Protein AF-A0A953V1Z7-F1 (afdb_monomer_lite)

Radius of gyration: 18.47 Å; chains: 1; bounding box: 46×34×48 Å

Secondary structure (DSSP, 8-state):
--HHHHHHHHHHHHHHH---TTS--SB-TTTSPBPPHHHHHHHHHHHHHHTT-TT--HHHHHHHHHHHHHHTT--HHHHHHHHTS-HHHHHHHTGGGSHHHHHHHT-

Foldseek 3Di:
DDPVVVVVVVVVVCVVQVDDPPDQSQADPVPRHHDDPVNQQVVQCVVCVVVVHHPRGPVVVLLVVLQVCVLVVHDLVVNCVVSVHDSVCSLVPRQCSRPVSVVVVVD

Sequence (107 aa):
MRATELLFALEAERERRNPFPEERVLLNPRNGKALTRPRLYERMLALGKRAGVPDAHPHRYRGTFAVDMLARGGSPYDLAKLLGDTVATIEKHYAPFVRELRDRAGA

Structure (mmCIF, N/CA/C/O backbone):
data_AF-A0A953V1Z7-F1
#
_entry.id   AF-A0A953V1Z7-F1
#
loop_
_atom_site.group_PDB
_atom_site.id
_atom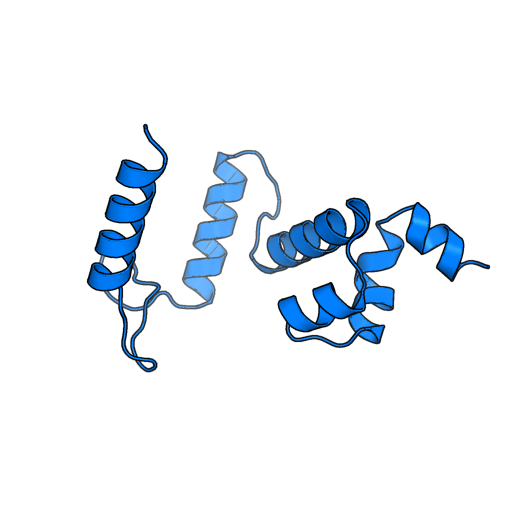_site.type_symbol
_atom_site.label_atom_id
_atom_site.label_alt_id
_atom_site.label_comp_id
_atom_site.label_asym_id
_atom_site.label_entity_id
_atom_site.label_seq_id
_atom_site.pdbx_PDB_ins_code
_atom_site.Cartn_x
_atom_site.Cartn_y
_atom_site.Cartn_z
_atom_site.occupancy
_atom_site.B_iso_or_equiv
_atom_site.auth_seq_id
_atom_site.auth_comp_id
_atom_site.auth_asym_id
_atom_site.auth_atom_id
_atom_site.pdbx_PDB_model_num
ATOM 1 N N . MET A 1 1 ? -26.726 -11.782 -3.947 1.00 60.91 1 MET A N 1
ATOM 2 C CA . MET A 1 1 ? -26.821 -10.357 -3.575 1.00 60.91 1 MET A CA 1
ATOM 3 C C . MET A 1 1 ? -26.964 -9.571 -4.862 1.00 60.91 1 MET A C 1
ATOM 5 O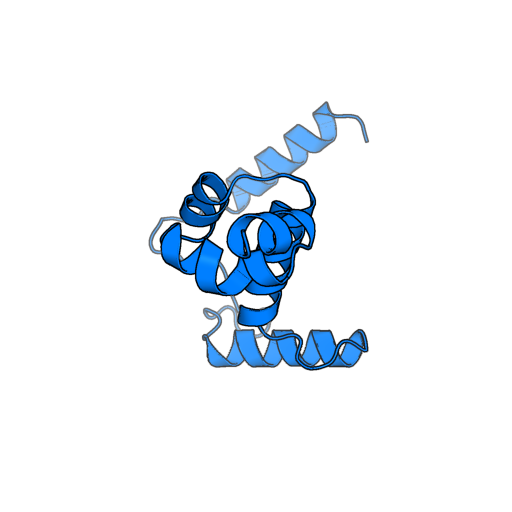 O . MET A 1 1 ? -26.128 -9.744 -5.744 1.00 60.91 1 MET A O 1
ATOM 9 N N . ARG A 1 2 ? -28.054 -8.824 -5.036 1.00 82.31 2 ARG A N 1
ATOM 10 C CA . ARG A 1 2 ? -28.257 -8.002 -6.241 1.00 82.31 2 ARG A CA 1
ATOM 11 C C . ARG A 1 2 ? -27.393 -6.739 -6.120 1.00 82.31 2 ARG A C 1
ATOM 13 O O . ARG A 1 2 ? -27.179 -6.263 -5.010 1.00 82.31 2 ARG A O 1
ATOM 20 N N . ALA A 1 3 ? -26.898 -6.191 -7.232 1.00 83.00 3 ALA A N 1
ATOM 21 C CA . ALA A 1 3 ? -25.984 -5.037 -7.220 1.00 83.00 3 ALA A CA 1
ATOM 22 C C . ALA A 1 3 ? -26.524 -3.835 -6.412 1.00 83.00 3 ALA A C 1
ATOM 24 O O . ALA A 1 3 ? -25.763 -3.158 -5.728 1.00 83.00 3 ALA A O 1
ATOM 25 N N . THR A 1 4 ? -27.843 -3.626 -6.419 1.00 87.75 4 THR A N 1
ATOM 26 C CA . THR A 1 4 ? -28.531 -2.565 -5.668 1.00 87.75 4 THR A CA 1
ATOM 27 C C . THR A 1 4 ? -28.480 -2.758 -4.148 1.00 87.75 4 THR A C 1
ATOM 29 O O . THR A 1 4 ? -28.303 -1.792 -3.416 1.00 87.75 4 THR A O 1
ATOM 32 N N . GLU A 1 5 ? -28.590 -3.997 -3.659 1.00 92.12 5 GLU A N 1
ATOM 33 C CA . GLU A 1 5 ? -28.509 -4.301 -2.219 1.00 92.12 5 GLU A CA 1
ATOM 34 C C . GLU A 1 5 ? -27.091 -4.055 -1.692 1.00 92.12 5 GLU A C 1
ATOM 36 O O . GLU A 1 5 ? -26.912 -3.516 -0.601 1.00 92.12 5 GLU A O 1
ATOM 41 N N . LEU A 1 6 ? -26.080 -4.420 -2.492 1.00 90.25 6 LEU A N 1
ATOM 42 C CA . LEU A 1 6 ? -24.679 -4.161 -2.172 1.00 90.25 6 LEU A CA 1
ATOM 43 C C . LEU A 1 6 ? -24.387 -2.658 -2.138 1.00 90.25 6 LEU A C 1
ATOM 45 O O . LEU A 1 6 ? -23.725 -2.197 -1.214 1.00 90.25 6 LEU A O 1
ATOM 49 N N . LEU A 1 7 ? -24.885 -1.902 -3.122 1.00 92.44 7 LEU A N 1
ATOM 50 C CA . LEU A 1 7 ? -24.702 -0.453 -3.170 1.00 92.44 7 LEU A CA 1
ATOM 51 C C . LEU A 1 7 ? -25.286 0.219 -1.922 1.00 92.44 7 LEU A C 1
ATOM 53 O O . LEU A 1 7 ? -24.567 0.945 -1.244 1.00 92.44 7 LEU A O 1
ATOM 57 N N . PHE A 1 8 ? -26.529 -0.110 -1.562 1.00 95.25 8 PHE A N 1
ATOM 58 C CA . PHE A 1 8 ? -27.168 0.424 -0.358 1.00 95.25 8 PHE A CA 1
ATOM 59 C C . PHE A 1 8 ? -26.377 0.091 0.916 1.00 95.25 8 PHE A C 1
ATOM 61 O O . PHE A 1 8 ? -26.152 0.956 1.762 1.00 95.25 8 PHE A O 1
ATOM 68 N N . ALA A 1 9 ? -25.902 -1.153 1.047 1.00 92.50 9 ALA A N 1
ATOM 69 C CA . ALA A 1 9 ? -25.082 -1.558 2.187 1.00 92.50 9 ALA A CA 1
ATOM 70 C C . ALA A 1 9 ? -23.755 -0.781 2.258 1.00 92.50 9 ALA A C 1
ATOM 72 O O . ALA A 1 9 ? -23.331 -0.392 3.345 1.00 92.50 9 ALA A O 1
ATOM 73 N N . LEU A 1 10 ? -23.106 -0.528 1.116 1.00 88.94 10 LEU A N 1
ATOM 74 C CA . LEU A 1 10 ? -21.867 0.249 1.047 1.00 88.94 10 LEU A CA 1
ATOM 75 C C . LEU A 1 10 ? -22.090 1.738 1.344 1.00 88.94 10 LEU A C 1
ATOM 77 O O . LEU A 1 10 ? -21.255 2.348 2.008 1.00 88.94 10 LEU A O 1
ATOM 81 N N . GLU A 1 11 ? -23.201 2.321 0.895 1.00 94.06 11 GLU A N 1
ATOM 82 C CA . GLU A 1 11 ? -23.574 3.707 1.199 1.00 94.06 11 GLU A CA 1
ATOM 83 C C . GLU A 1 11 ? -23.873 3.893 2.688 1.00 94.06 11 GLU A C 1
ATOM 85 O O . GLU A 1 11 ? -23.310 4.789 3.315 1.00 94.06 11 GLU A O 1
ATOM 90 N N . ALA A 1 12 ? -24.662 2.996 3.286 1.00 92.69 12 ALA A N 1
ATOM 91 C CA . ALA A 1 12 ? -24.914 3.000 4.725 1.00 92.69 12 ALA A CA 1
ATOM 92 C C . ALA A 1 12 ? -23.613 2.840 5.533 1.00 92.69 12 ALA A C 1
ATOM 94 O O . ALA A 1 12 ? -23.417 3.495 6.558 1.00 92.69 12 ALA A O 1
ATOM 95 N N . GLU A 1 13 ? -22.693 1.995 5.058 1.00 88.12 13 GLU A N 1
ATOM 96 C CA . GLU A 1 13 ? -21.380 1.815 5.672 1.00 88.12 13 GLU A CA 1
ATOM 97 C C . GLU A 1 13 ? -20.510 3.069 5.571 1.00 88.12 13 GLU A C 1
ATOM 99 O O . GLU A 1 13 ? -19.830 3.427 6.536 1.00 88.12 13 GLU A O 1
ATOM 104 N N . ARG A 1 14 ? -20.527 3.731 4.411 1.00 87.38 14 ARG A N 1
ATOM 105 C CA . ARG A 1 14 ? -19.811 4.983 4.167 1.00 87.38 14 ARG A CA 1
ATOM 106 C C . ARG A 1 14 ? -20.322 6.081 5.090 1.00 87.38 14 ARG A C 1
ATOM 108 O O . ARG A 1 14 ? -19.501 6.697 5.759 1.00 87.38 14 ARG A O 1
ATOM 115 N N . GLU A 1 15 ? -21.635 6.287 5.160 1.00 89.62 15 GLU A N 1
ATOM 116 C CA . GLU A 1 15 ? -22.248 7.287 6.043 1.00 89.62 15 GLU A CA 1
ATOM 117 C C . GLU A 1 15 ? -21.927 7.004 7.511 1.00 89.62 15 GLU A C 1
ATOM 119 O O . GLU A 1 15 ? -21.491 7.888 8.244 1.00 89.62 15 GLU A O 1
ATOM 124 N N . ARG A 1 16 ? -22.025 5.739 7.936 1.00 84.19 16 ARG A N 1
ATOM 125 C CA . ARG A 1 16 ? -21.690 5.342 9.308 1.00 84.19 16 ARG A CA 1
ATOM 126 C C . ARG A 1 16 ? -20.228 5.589 9.667 1.00 84.19 16 ARG A C 1
ATOM 128 O O . ARG A 1 16 ? -19.919 5.841 10.828 1.00 84.19 16 ARG A O 1
ATOM 135 N N . ARG A 1 17 ? -19.315 5.411 8.712 1.00 81.38 17 ARG A N 1
ATOM 136 C CA . ARG A 1 17 ? -17.879 5.572 8.952 1.00 81.38 17 ARG A CA 1
ATOM 137 C C . ARG A 1 17 ? -17.382 6.990 8.723 1.00 81.38 17 ARG A C 1
ATOM 139 O O . ARG A 1 17 ? -16.236 7.194 9.093 1.00 81.38 17 ARG A O 1
ATOM 146 N N . ASN A 1 18 ? -18.186 7.874 8.117 1.00 83.19 18 ASN A N 1
ATOM 147 C CA . ASN A 1 18 ? -17.847 9.192 7.565 1.00 83.19 18 ASN A CA 1
ATOM 148 C C . ASN A 1 18 ? -17.055 10.069 8.553 1.00 83.19 18 ASN A C 1
ATOM 150 O O . ASN A 1 18 ? -17.654 10.855 9.289 1.00 83.19 18 ASN A O 1
ATOM 154 N N . PRO A 1 19 ? -15.722 9.923 8.607 1.00 85.75 19 PRO A N 1
ATOM 155 C CA . PRO A 1 19 ? -14.931 10.503 9.670 1.00 85.75 19 PRO A CA 1
ATOM 156 C C . PRO A 1 19 ? -14.515 11.912 9.267 1.00 85.75 19 PRO A C 1
ATOM 158 O O . PRO A 1 19 ? -14.201 12.163 8.098 1.00 85.75 19 PRO A O 1
ATOM 161 N N . PHE A 1 20 ? -14.454 12.834 10.226 1.00 86.25 20 PHE A N 1
ATOM 162 C CA . PHE A 1 20 ? -13.837 14.133 9.956 1.00 86.25 20 PHE A CA 1
ATOM 163 C C . PHE A 1 20 ? -12.352 13.945 9.586 1.00 86.25 20 PHE A C 1
ATOM 165 O O . PHE A 1 20 ? -11.730 12.982 10.046 1.00 86.25 20 PHE A O 1
ATOM 172 N N . PRO A 1 21 ? -11.749 14.832 8.772 1.00 85.44 21 PRO A N 1
ATOM 173 C CA . PRO A 1 21 ? -10.350 14.698 8.347 1.00 85.44 21 PRO A CA 1
ATOM 174 C C . PRO A 1 21 ? -9.345 14.508 9.498 1.00 85.44 21 PRO A C 1
ATOM 176 O O . PRO A 1 21 ? -8.292 13.891 9.328 1.00 85.44 21 PRO A O 1
ATOM 179 N N . GLU A 1 22 ? -9.669 15.017 10.682 1.00 87.94 22 GLU A N 1
ATOM 180 C CA . GLU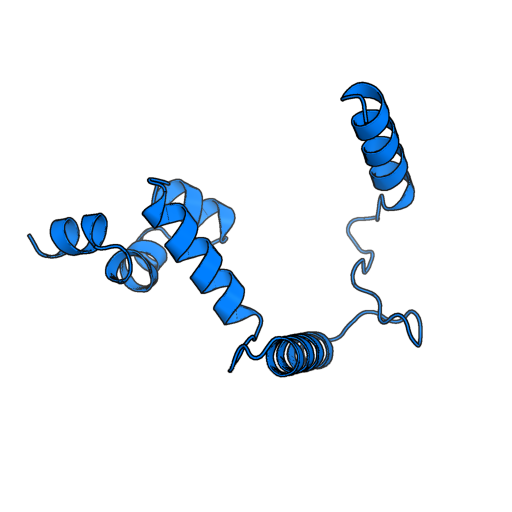 A 1 22 ? -8.840 14.969 11.883 1.00 87.94 22 GLU A CA 1
ATOM 181 C C . GLU A 1 22 ? -9.023 13.669 12.686 1.00 87.94 22 GLU A C 1
ATOM 183 O O . GLU A 1 22 ? -8.182 13.330 13.531 1.00 87.94 22 GLU A O 1
ATOM 188 N N . GLU A 1 23 ? -10.094 12.914 12.424 1.00 88.06 23 GLU A N 1
ATOM 189 C CA . GLU A 1 23 ? -10.427 11.703 13.161 1.00 88.06 23 GLU A CA 1
ATOM 190 C C . GLU A 1 23 ? -9.479 10.542 12.858 1.00 88.06 23 GLU A C 1
ATOM 192 O O . GLU A 1 23 ? -8.926 10.349 11.772 1.00 88.06 23 GLU A O 1
ATOM 197 N N . ARG A 1 24 ? -9.278 9.707 13.878 1.00 85.31 24 ARG A N 1
ATOM 198 C CA . ARG A 1 24 ? -8.449 8.509 13.775 1.00 85.31 24 ARG A CA 1
ATOM 199 C C . ARG A 1 24 ? -9.337 7.325 13.417 1.00 85.31 24 ARG A C 1
ATOM 201 O O . ARG A 1 24 ? -10.029 6.789 14.269 1.00 85.31 24 ARG A O 1
ATOM 208 N N . VAL A 1 25 ? -9.258 6.871 12.170 1.00 85.31 25 VAL A N 1
ATOM 209 C CA . VAL A 1 25 ? -10.098 5.769 11.656 1.00 85.31 25 VAL A CA 1
ATOM 210 C C . VAL A 1 25 ? -9.558 4.369 11.966 1.00 85.31 25 VAL A C 1
ATOM 212 O O . VAL A 1 25 ? -10.297 3.387 11.967 1.00 85.31 25 VAL A O 1
ATOM 215 N N . LEU A 1 26 ? -8.257 4.252 12.251 1.00 85.94 26 LEU A N 1
ATOM 216 C CA . LEU A 1 26 ? -7.632 2.996 12.663 1.00 85.94 26 LEU A CA 1
ATOM 217 C C . LEU A 1 26 ? -7.568 2.935 14.185 1.00 85.94 26 LEU A C 1
ATOM 219 O O . LEU A 1 26 ? -6.616 3.423 14.794 1.00 85.94 26 LEU A O 1
ATOM 223 N N . LEU A 1 27 ? -8.582 2.326 14.793 1.00 87.62 27 LEU A N 1
ATOM 224 C CA . LEU A 1 27 ? -8.689 2.176 16.240 1.00 87.62 27 LEU A CA 1
ATOM 225 C C . LEU A 1 27 ? -8.262 0.778 16.695 1.00 87.62 27 LEU A C 1
ATOM 227 O O . LEU A 1 27 ? -8.447 -0.229 16.008 1.00 87.62 27 LEU A O 1
ATOM 231 N N . ASN A 1 28 ? -7.681 0.707 17.886 1.00 84.81 28 ASN A N 1
ATOM 232 C CA . ASN A 1 28 ? -7.380 -0.538 18.562 1.00 84.81 28 ASN A CA 1
ATOM 233 C C . ASN A 1 28 ? -8.682 -1.100 19.161 1.00 84.81 28 ASN A C 1
ATOM 235 O O . ASN A 1 28 ? -9.247 -0.480 20.065 1.00 84.81 28 ASN A O 1
ATOM 239 N N . PRO A 1 29 ? -9.136 -2.294 18.739 1.00 82.00 29 PRO A N 1
ATOM 240 C CA . PRO A 1 29 ? -10.422 -2.843 19.167 1.00 82.00 29 PRO A CA 1
ATOM 241 C C . PRO A 1 29 ? -10.482 -3.171 20.665 1.00 82.00 29 PRO A C 1
ATOM 243 O O . PRO A 1 29 ? -11.565 -3.369 21.197 1.00 82.00 29 PRO A O 1
ATOM 246 N N . ARG A 1 30 ? -9.338 -3.243 21.360 1.00 85.38 30 ARG A N 1
ATOM 247 C CA . ARG A 1 30 ? -9.300 -3.543 22.798 1.00 85.38 30 ARG A CA 1
ATOM 248 C C . ARG A 1 30 ? -9.550 -2.330 23.686 1.00 85.38 30 ARG A C 1
ATOM 250 O O . ARG A 1 30 ? -9.963 -2.506 24.821 1.00 85.38 30 ARG A O 1
ATOM 257 N N . ASN A 1 31 ? -9.214 -1.125 23.227 1.00 89.62 31 ASN A N 1
ATOM 258 C CA . ASN A 1 31 ? -9.248 0.071 24.076 1.00 89.62 31 ASN A CA 1
ATOM 259 C C . ASN A 1 31 ? -9.789 1.327 23.379 1.00 89.62 31 ASN A C 1
ATOM 261 O O . ASN A 1 31 ? -9.774 2.394 23.984 1.00 89.62 31 ASN A O 1
ATOM 265 N N . GLY A 1 32 ? -10.204 1.229 22.113 1.00 88.06 32 GLY A N 1
ATOM 266 C CA . GLY A 1 32 ? -10.767 2.336 21.340 1.00 88.06 32 GLY A CA 1
ATOM 267 C C . GLY A 1 32 ? -9.775 3.440 20.961 1.00 88.06 32 GLY A C 1
ATOM 268 O O . GLY A 1 32 ? -10.156 4.381 20.279 1.00 88.06 32 GLY A O 1
ATOM 269 N N . LYS A 1 33 ? -8.500 3.352 21.362 1.00 90.06 33 LYS A N 1
ATOM 270 C CA . LYS A 1 33 ? -7.483 4.364 21.034 1.00 90.06 33 LYS A CA 1
ATOM 271 C C . LYS A 1 33 ? -6.956 4.167 19.619 1.00 90.06 33 LYS A C 1
ATOM 273 O O . LYS A 1 33 ? -6.945 3.050 19.110 1.00 90.06 33 LYS A O 1
ATOM 278 N N . ALA A 1 34 ? -6.432 5.229 19.013 1.00 90.62 34 ALA A N 1
ATOM 279 C CA . ALA A 1 34 ? -5.765 5.142 17.718 1.00 90.62 34 ALA A CA 1
ATOM 280 C C . ALA A 1 34 ? -4.633 4.095 17.724 1.00 90.62 34 ALA A C 1
ATOM 282 O O . ALA A 1 34 ? -3.833 4.016 18.663 1.00 90.62 34 ALA A O 1
ATOM 283 N N . LEU A 1 35 ? -4.554 3.293 16.663 1.00 90.50 35 LEU A N 1
ATOM 284 C CA . LEU A 1 35 ? -3.446 2.378 16.435 1.00 90.50 35 LEU A CA 1
ATOM 285 C C . LEU A 1 35 ? -2.167 3.177 16.199 1.00 90.50 35 LEU A C 1
ATOM 287 O O . LEU A 1 35 ? -2.088 4.024 15.312 1.00 90.50 35 LEU A O 1
ATOM 291 N N . THR A 1 36 ? -1.137 2.869 16.979 1.00 91.06 36 THR A N 1
ATOM 292 C CA . THR A 1 36 ? 0.197 3.417 16.750 1.00 91.06 36 THR A CA 1
ATOM 293 C C . THR A 1 36 ? 0.898 2.650 15.630 1.00 91.06 36 THR A C 1
ATOM 295 O O . THR A 1 36 ? 0.619 1.471 15.391 1.00 91.06 36 THR A O 1
ATOM 298 N N . ARG A 1 37 ? 1.864 3.298 14.966 1.00 90.31 37 ARG A N 1
ATOM 299 C CA . ARG A 1 37 ? 2.663 2.678 13.897 1.00 90.31 37 ARG A CA 1
ATOM 300 C C . ARG A 1 37 ? 3.302 1.338 14.319 1.00 90.31 37 ARG A C 1
ATOM 302 O O . ARG A 1 37 ? 3.148 0.378 13.564 1.00 90.31 37 ARG A O 1
ATOM 309 N N . PRO A 1 38 ? 3.940 1.208 15.506 1.00 92.50 38 PRO A N 1
ATOM 310 C CA . PRO A 1 38 ? 4.505 -0.072 15.945 1.00 92.50 38 PRO A CA 1
ATOM 311 C C . PRO A 1 38 ? 3.443 -1.157 16.145 1.00 92.50 38 PRO A C 1
ATOM 313 O O . PRO A 1 38 ? 3.636 -2.294 15.729 1.00 92.50 38 PRO A O 1
ATOM 316 N N . ARG A 1 39 ? 2.276 -0.809 16.707 1.00 90.56 39 ARG A N 1
ATOM 317 C CA . ARG A 1 39 ? 1.198 -1.782 16.944 1.00 90.56 39 ARG A CA 1
ATOM 318 C C . ARG A 1 39 ? 0.572 -2.290 15.655 1.00 90.56 39 ARG A C 1
ATOM 320 O O . ARG A 1 39 ? 0.268 -3.477 15.559 1.00 90.56 39 ARG A O 1
ATOM 327 N N . LEU A 1 40 ? 0.397 -1.419 14.661 1.00 89.56 40 LEU A N 1
ATOM 328 C CA . LEU A 1 40 ? -0.051 -1.843 13.336 1.00 89.56 40 LEU A CA 1
ATOM 329 C C . LEU A 1 40 ? 0.959 -2.811 12.703 1.00 89.56 40 LEU A C 1
ATOM 331 O O . LEU A 1 40 ? 0.565 -3.861 12.201 1.00 89.56 40 LEU A O 1
ATOM 335 N N . TYR A 1 41 ? 2.251 -2.488 12.789 1.00 93.56 41 TYR A N 1
ATOM 336 C CA . TYR A 1 41 ? 3.337 -3.317 12.265 1.00 93.56 41 TYR A CA 1
ATOM 337 C C . TYR A 1 41 ? 3.359 -4.717 12.901 1.00 93.56 41 TYR A C 1
ATOM 339 O O . TYR A 1 41 ? 3.297 -5.721 12.193 1.00 93.56 41 TYR A O 1
ATOM 347 N N . GLU A 1 42 ? 3.360 -4.793 14.236 1.00 93.19 42 GLU A N 1
ATOM 348 C CA . GLU A 1 42 ? 3.309 -6.053 14.993 1.00 93.19 42 GLU A CA 1
ATOM 349 C C . GLU A 1 42 ? 2.073 -6.886 14.638 1.00 93.19 42 GLU A C 1
ATOM 351 O O . GLU A 1 42 ? 2.159 -8.103 14.461 1.00 93.19 42 GLU A O 1
ATOM 356 N N . ARG A 1 43 ? 0.913 -6.233 14.497 1.00 91.00 43 ARG A N 1
ATOM 357 C CA . ARG A 1 43 ? -0.335 -6.909 14.135 1.00 91.00 43 ARG A CA 1
ATOM 358 C C . ARG A 1 43 ? -0.255 -7.536 12.744 1.00 91.00 43 ARG A C 1
ATOM 360 O O . ARG A 1 43 ? -0.740 -8.651 12.568 1.00 91.00 43 ARG A O 1
ATOM 367 N N . MET A 1 44 ? 0.355 -6.855 11.775 1.00 93.56 44 MET A N 1
ATOM 368 C CA . MET A 1 44 ? 0.542 -7.389 10.422 1.00 93.56 44 MET A CA 1
ATOM 369 C C . MET A 1 44 ? 1.516 -8.572 10.404 1.00 93.56 44 MET A C 1
ATOM 371 O O . MET A 1 44 ? 1.189 -9.606 9.823 1.00 93.56 44 MET A O 1
ATOM 375 N N . LEU A 1 45 ? 2.632 -8.491 11.137 1.00 95.19 45 LEU A N 1
ATOM 376 C CA . LEU A 1 45 ? 3.552 -9.624 11.295 1.00 95.19 45 LEU A CA 1
ATOM 377 C C . LEU A 1 45 ? 2.869 -10.848 11.921 1.00 95.19 45 LEU A C 1
ATOM 379 O O . LEU A 1 45 ? 3.041 -11.971 11.448 1.00 95.19 45 LEU A O 1
ATOM 383 N N . ALA A 1 46 ? 2.060 -10.639 12.964 1.00 94.31 46 ALA A N 1
ATOM 384 C CA . ALA A 1 46 ? 1.314 -11.716 13.607 1.00 94.31 46 ALA A CA 1
ATOM 385 C C . ALA A 1 46 ? 0.299 -12.370 12.653 1.00 94.31 46 ALA A C 1
ATOM 387 O O . ALA A 1 46 ? 0.119 -13.589 12.684 1.00 94.31 46 ALA A O 1
ATOM 388 N N . LEU A 1 47 ? -0.351 -11.579 11.790 1.00 94.44 47 LEU A N 1
ATOM 389 C CA . LEU A 1 47 ? -1.233 -12.093 10.740 1.00 94.44 47 LEU A CA 1
ATOM 390 C C . LEU A 1 47 ? -0.459 -12.923 9.711 1.00 94.44 47 LEU A C 1
ATOM 392 O O . LEU A 1 47 ? -0.888 -14.033 9.409 1.00 94.44 47 LEU A O 1
ATOM 396 N N . GLY A 1 48 ? 0.698 -12.438 9.250 1.00 95.81 48 GLY A N 1
ATOM 397 C CA . GLY A 1 48 ? 1.586 -13.185 8.355 1.00 95.81 48 GLY A CA 1
ATOM 398 C C . GLY A 1 48 ? 1.977 -14.540 8.926 1.00 95.81 48 GLY A C 1
ATOM 399 O O . GLY A 1 48 ? 1.755 -15.566 8.290 1.00 95.81 48 GLY A O 1
ATOM 400 N N . LYS A 1 49 ? 2.443 -14.563 10.182 1.00 96.75 49 LYS A N 1
ATOM 401 C CA . LYS A 1 49 ? 2.802 -15.804 10.884 1.00 96.75 49 LYS A CA 1
ATOM 402 C C . LYS A 1 49 ? 1.647 -16.809 10.908 1.00 96.75 49 LYS A C 1
ATOM 404 O O . LYS A 1 49 ? 1.860 -17.985 10.643 1.00 96.75 49 LYS A O 1
ATOM 409 N N . ARG A 1 50 ? 0.425 -16.354 11.207 1.00 97.06 50 ARG A N 1
ATOM 410 C CA . ARG A 1 50 ? -0.776 -17.211 11.225 1.00 97.06 50 ARG A CA 1
ATOM 411 C C . ARG A 1 50 ? -1.157 -17.730 9.840 1.00 97.06 50 ARG A C 1
ATOM 413 O O . ARG A 1 50 ? -1.698 -18.822 9.745 1.00 97.06 50 ARG A O 1
ATOM 420 N N . ALA A 1 51 ? -0.893 -16.948 8.799 1.00 96.81 51 ALA A N 1
ATOM 421 C CA . ALA A 1 51 ? -1.153 -17.311 7.411 1.00 96.81 51 ALA A CA 1
ATOM 422 C C . ALA A 1 51 ? -0.011 -18.120 6.764 1.00 96.81 51 ALA A C 1
ATOM 424 O O . ALA A 1 51 ? -0.114 -18.465 5.593 1.00 96.81 51 ALA A O 1
ATOM 425 N N . GLY A 1 52 ? 1.087 -18.393 7.482 1.00 97.06 52 GLY A N 1
ATOM 426 C CA . GLY A 1 52 ? 2.276 -19.036 6.910 1.00 97.06 52 GLY A CA 1
ATOM 427 C C . GLY A 1 52 ? 3.069 -18.141 5.948 1.00 97.06 52 GLY A C 1
ATOM 428 O O . GLY A 1 52 ? 3.905 -18.639 5.202 1.00 97.06 52 GLY A O 1
ATOM 429 N N . VAL A 1 53 ? 2.829 -16.826 5.962 1.00 95.56 53 VAL A N 1
ATOM 430 C CA . VAL A 1 53 ? 3.534 -15.848 5.125 1.00 95.56 53 VAL A CA 1
ATOM 431 C C . VAL A 1 53 ? 4.638 -15.182 5.955 1.00 95.56 53 VAL A C 1
ATOM 433 O O . VAL A 1 53 ? 4.332 -14.386 6.853 1.00 95.56 53 VAL A O 1
ATOM 436 N N . PRO A 1 54 ? 5.922 -15.485 5.694 1.00 91.19 54 PRO A N 1
ATOM 437 C CA . PRO A 1 54 ? 7.024 -14.863 6.412 1.00 91.19 54 PRO A CA 1
ATOM 438 C C . PRO A 1 54 ? 7.136 -13.376 6.058 1.00 91.19 54 PRO A C 1
ATOM 440 O O . PRO A 1 54 ? 6.863 -12.964 4.931 1.00 91.19 54 PRO A O 1
ATOM 443 N N . ASP A 1 55 ? 7.555 -12.575 7.038 1.00 91.00 55 ASP A N 1
ATOM 444 C CA . ASP A 1 55 ? 7.854 -11.147 6.871 1.00 91.00 55 ASP A CA 1
ATOM 445 C C . ASP A 1 55 ? 6.708 -10.303 6.260 1.00 91.00 55 ASP A C 1
ATOM 447 O O . ASP A 1 55 ? 6.916 -9.380 5.473 1.00 91.00 55 ASP A O 1
ATOM 451 N N . ALA A 1 56 ? 5.456 -10.604 6.616 1.00 95.25 56 ALA A N 1
ATOM 452 C CA . ALA A 1 56 ? 4.288 -9.873 6.118 1.00 95.25 56 ALA A CA 1
ATOM 453 C C . ALA A 1 56 ? 4.089 -8.517 6.834 1.00 95.25 56 ALA A C 1
ATOM 455 O O . ALA A 1 56 ? 3.134 -8.326 7.589 1.00 95.25 56 ALA A O 1
ATOM 456 N N . HIS A 1 57 ? 4.992 -7.562 6.610 1.00 94.44 57 HIS A N 1
ATOM 457 C CA . HIS A 1 57 ? 4.944 -6.221 7.201 1.00 94.44 57 HIS A CA 1
ATOM 458 C C . HIS A 1 57 ? 4.432 -5.151 6.207 1.00 94.44 57 HIS A C 1
ATOM 460 O O . HIS A 1 57 ? 4.482 -5.375 4.998 1.00 94.44 57 HIS A O 1
ATOM 466 N N . PRO A 1 58 ? 3.949 -3.970 6.660 1.00 93.62 58 PRO A N 1
ATOM 467 C CA . PRO A 1 58 ? 3.247 -2.993 5.812 1.00 93.62 58 PRO A CA 1
ATOM 468 C C . PRO A 1 58 ? 3.933 -2.646 4.481 1.00 93.62 58 PRO A C 1
ATOM 470 O O . PRO A 1 58 ? 3.274 -2.575 3.446 1.00 93.62 58 PRO A O 1
ATOM 473 N N . HIS A 1 59 ? 5.257 -2.459 4.486 1.00 93.75 59 HIS A N 1
ATOM 474 C CA . HIS A 1 59 ? 5.999 -2.081 3.282 1.00 93.75 59 HIS A CA 1
ATOM 475 C C . HIS A 1 59 ? 6.010 -3.193 2.217 1.00 93.75 59 HIS A C 1
ATOM 477 O O . HIS A 1 59 ? 5.969 -2.899 1.025 1.00 93.75 59 HIS A O 1
ATOM 483 N N . ARG A 1 60 ? 5.960 -4.469 2.621 1.00 93.19 60 ARG A N 1
ATOM 484 C CA . ARG A 1 60 ? 5.865 -5.605 1.690 1.00 93.19 60 ARG A CA 1
ATOM 485 C C . ARG A 1 60 ? 4.540 -5.617 0.946 1.00 93.19 60 ARG A C 1
ATOM 487 O O . ARG A 1 60 ? 4.550 -5.841 -0.254 1.00 93.19 60 ARG A O 1
ATOM 494 N N . TYR A 1 61 ? 3.434 -5.281 1.612 1.00 93.12 61 TYR A N 1
ATOM 495 C CA . TYR A 1 61 ? 2.134 -5.149 0.944 1.00 93.12 61 TYR A CA 1
ATOM 496 C C . TYR A 1 61 ? 2.146 -4.037 -0.108 1.00 93.12 61 TYR A C 1
ATOM 498 O O . TYR A 1 61 ? 1.627 -4.239 -1.203 1.00 93.12 61 TYR A O 1
ATOM 506 N N . ARG A 1 62 ? 2.791 -2.895 0.184 1.00 95.12 62 ARG A N 1
ATOM 507 C CA . ARG A 1 62 ? 2.997 -1.824 -0.807 1.00 95.12 62 ARG A CA 1
ATOM 508 C C . ARG A 1 62 ? 3.790 -2.329 -2.015 1.00 95.12 62 ARG A C 1
ATOM 510 O O . ARG A 1 62 ? 3.380 -2.077 -3.142 1.00 95.12 62 ARG A O 1
ATOM 517 N N . GLY A 1 63 ? 4.876 -3.069 -1.786 1.00 95.06 63 GLY A N 1
ATOM 518 C CA . GLY A 1 63 ? 5.671 -3.673 -2.858 1.00 95.06 63 GLY A CA 1
ATOM 519 C C . GLY A 1 63 ? 4.898 -4.713 -3.674 1.00 95.06 63 GLY A C 1
ATOM 520 O O . GLY A 1 63 ? 4.950 -4.685 -4.898 1.00 95.06 63 GLY A O 1
ATOM 521 N N . THR A 1 64 ? 4.127 -5.588 -3.021 1.00 94.44 64 THR A N 1
ATOM 522 C CA . THR A 1 64 ? 3.271 -6.574 -3.698 1.00 94.44 64 THR A CA 1
ATOM 523 C C . THR A 1 64 ? 2.232 -5.894 -4.581 1.00 94.44 64 THR A C 1
ATOM 525 O O . THR A 1 64 ? 2.096 -6.279 -5.735 1.00 94.44 64 THR A O 1
ATOM 528 N N . PHE A 1 65 ? 1.545 -4.865 -4.075 1.00 96.94 65 PHE A N 1
ATOM 529 C CA . PHE A 1 65 ? 0.598 -4.082 -4.870 1.00 96.94 65 PHE A CA 1
ATOM 530 C C . PHE A 1 65 ? 1.274 -3.429 -6.083 1.00 96.94 65 PHE A C 1
ATOM 532 O O . PHE A 1 65 ? 0.753 -3.512 -7.191 1.00 96.94 65 PHE A O 1
ATOM 539 N N . ALA A 1 66 ? 2.451 -2.827 -5.890 1.00 96.94 66 ALA A N 1
ATOM 540 C CA . ALA A 1 66 ? 3.201 -2.184 -6.963 1.00 96.94 66 ALA A CA 1
ATOM 541 C C . ALA A 1 66 ? 3.568 -3.165 -8.087 1.00 96.94 66 ALA A C 1
ATOM 543 O O . ALA A 1 66 ? 3.299 -2.903 -9.258 1.00 96.94 66 ALA A O 1
ATOM 544 N N . VAL A 1 67 ? 4.144 -4.314 -7.727 1.00 95.69 67 VAL A N 1
ATOM 545 C CA . VAL A 1 67 ? 4.548 -5.341 -8.695 1.00 95.69 67 VAL A CA 1
ATOM 546 C C . VAL A 1 67 ? 3.331 -5.972 -9.376 1.00 95.69 67 VAL A C 1
ATOM 548 O O . VAL A 1 67 ? 3.346 -6.121 -10.593 1.00 95.69 67 VAL A O 1
ATOM 551 N N . ASP A 1 68 ? 2.265 -6.291 -8.634 1.00 96.31 68 ASP A N 1
ATOM 552 C CA . ASP A 1 68 ? 1.029 -6.861 -9.195 1.00 96.31 68 ASP A CA 1
ATOM 553 C C . ASP A 1 68 ? 0.347 -5.894 -10.177 1.00 96.31 68 ASP A C 1
ATOM 555 O O . ASP A 1 68 ? -0.057 -6.304 -11.263 1.00 96.31 68 ASP A O 1
ATOM 559 N N . MET A 1 69 ? 0.282 -4.598 -9.852 1.00 96.62 69 MET A N 1
ATOM 560 C CA . MET A 1 69 ? -0.293 -3.588 -10.745 1.00 96.62 69 MET A CA 1
ATOM 561 C C . MET A 1 69 ? 0.495 -3.469 -12.056 1.00 96.62 69 MET A C 1
ATOM 563 O O . MET A 1 69 ? -0.105 -3.460 -13.132 1.00 96.62 69 MET A O 1
ATOM 567 N N . LEU A 1 70 ? 1.829 -3.409 -11.983 1.00 95.50 70 LEU A N 1
ATOM 568 C CA . LEU A 1 70 ? 2.684 -3.345 -13.172 1.00 95.50 70 LEU A CA 1
ATOM 569 C C . LEU A 1 70 ? 2.609 -4.638 -13.999 1.00 95.50 70 LEU A C 1
ATOM 571 O O . LEU A 1 70 ? 2.514 -4.574 -15.223 1.00 95.50 70 LEU A O 1
ATOM 575 N N . ALA A 1 71 ? 2.588 -5.806 -13.350 1.00 93.88 71 ALA A N 1
ATOM 576 C CA . ALA A 1 71 ? 2.468 -7.102 -14.023 1.00 93.88 71 ALA A CA 1
ATOM 577 C C . ALA A 1 71 ? 1.138 -7.257 -14.782 1.00 93.88 71 ALA A C 1
ATOM 579 O O . ALA A 1 71 ? 1.073 -7.957 -15.789 1.00 93.88 71 ALA A O 1
ATOM 580 N N . ARG A 1 72 ? 0.081 -6.568 -14.336 1.00 94.56 72 ARG A N 1
ATOM 581 C CA . ARG A 1 72 ? -1.222 -6.500 -15.021 1.00 94.56 72 ARG A CA 1
ATOM 582 C C . ARG A 1 72 ? -1.282 -5.440 -16.127 1.00 94.56 72 ARG A C 1
ATOM 584 O O . ARG A 1 72 ? -2.357 -5.198 -16.669 1.00 94.56 72 ARG A O 1
ATOM 591 N N . GLY A 1 73 ? -0.158 -4.808 -16.463 1.00 93.06 73 GLY A N 1
ATOM 592 C CA . GLY A 1 73 ? -0.072 -3.788 -17.510 1.00 93.06 73 GLY A CA 1
ATOM 593 C C . GLY A 1 73 ? -0.413 -2.369 -17.048 1.00 93.06 73 GLY A C 1
ATOM 594 O O . GLY A 1 73 ? -0.607 -1.495 -17.891 1.00 93.06 73 GLY A O 1
ATOM 595 N N . GLY A 1 74 ? -0.487 -2.115 -15.737 1.00 94.81 74 GLY A N 1
ATOM 596 C CA . GLY A 1 74 ? -0.626 -0.758 -15.208 1.00 94.81 74 GLY A CA 1
ATOM 597 C C . GLY A 1 74 ? 0.577 0.123 -15.560 1.00 94.81 74 GLY A C 1
ATOM 598 O O . GLY A 1 74 ? 1.705 -0.362 -15.669 1.00 94.81 74 GLY A O 1
ATOM 599 N N . SER A 1 75 ? 0.352 1.430 -15.731 1.00 95.00 75 SER A N 1
ATOM 600 C CA . SER A 1 75 ? 1.434 2.358 -16.071 1.00 95.00 75 SER A CA 1
ATOM 601 C C . SER A 1 75 ? 2.271 2.743 -14.834 1.00 95.00 75 SER A C 1
ATOM 603 O O . SER A 1 75 ? 1.713 2.918 -13.742 1.00 95.00 75 SER A O 1
ATOM 605 N N . PRO A 1 76 ? 3.597 2.952 -14.975 1.00 95.06 76 PRO A N 1
ATOM 606 C CA . PRO A 1 76 ? 4.427 3.502 -13.898 1.00 95.06 76 PRO A CA 1
ATOM 607 C C . PRO A 1 76 ? 3.947 4.870 -13.395 1.00 95.06 76 PRO A C 1
ATOM 609 O O . PRO A 1 76 ? 4.099 5.181 -12.216 1.00 95.06 76 PRO A O 1
ATOM 612 N N . TYR A 1 77 ? 3.330 5.668 -14.271 1.00 96.94 77 TYR A N 1
ATOM 613 C CA . TYR A 1 77 ? 2.757 6.971 -13.938 1.00 96.94 77 TYR A CA 1
ATOM 614 C C . TYR A 1 77 ? 1.570 6.865 -12.975 1.00 96.94 77 TYR A C 1
ATOM 616 O O . TYR A 1 77 ? 1.537 7.553 -11.952 1.00 96.94 77 TYR A O 1
ATOM 624 N N . ASP A 1 78 ? 0.617 5.979 -13.262 1.00 97.38 78 ASP A N 1
ATOM 625 C CA . ASP A 1 78 ? -0.553 5.783 -12.402 1.00 97.38 78 ASP A CA 1
ATOM 626 C C . ASP A 1 78 ? -0.148 5.166 -11.068 1.00 97.38 78 ASP A C 1
ATOM 628 O O . ASP A 1 78 ? -0.619 5.591 -10.011 1.00 97.38 78 ASP A O 1
ATOM 632 N N . LEU A 1 79 ? 0.787 4.211 -11.102 1.00 97.19 79 LEU A N 1
ATOM 633 C CA . LEU A 1 79 ? 1.328 3.626 -9.886 1.00 97.19 79 LEU A CA 1
ATOM 634 C C . LEU A 1 79 ? 2.027 4.685 -9.021 1.00 97.19 79 LEU A C 1
ATOM 636 O O . LEU A 1 79 ? 1.799 4.717 -7.813 1.00 97.19 79 LEU A O 1
ATOM 640 N N . ALA A 1 80 ? 2.820 5.583 -9.615 1.00 97.69 80 ALA A N 1
ATOM 641 C CA . ALA A 1 80 ? 3.465 6.680 -8.895 1.00 97.69 80 ALA A CA 1
ATOM 642 C C . ALA A 1 80 ? 2.434 7.575 -8.185 1.00 97.69 80 ALA A C 1
ATOM 644 O O . ALA A 1 80 ? 2.581 7.856 -6.995 1.00 97.69 80 ALA A O 1
ATOM 645 N N . LYS A 1 81 ? 1.335 7.937 -8.860 1.00 97.50 81 LYS A N 1
ATOM 646 C CA . LYS A 1 81 ? 0.239 8.704 -8.243 1.00 97.50 81 LYS A CA 1
ATOM 647 C C . LYS A 1 81 ? -0.439 7.962 -7.094 1.00 97.50 81 LYS A C 1
ATOM 649 O O . LYS A 1 81 ? -0.654 8.554 -6.041 1.00 97.50 81 LYS A O 1
ATOM 654 N N . LEU A 1 82 ? -0.756 6.681 -7.276 1.00 96.81 82 LEU A N 1
ATOM 655 C CA . LEU A 1 82 ? -1.420 5.866 -6.249 1.00 96.81 82 LEU A CA 1
ATOM 656 C C . LEU A 1 82 ? -0.534 5.656 -5.022 1.00 96.81 82 LEU A C 1
ATOM 658 O O . LEU A 1 82 ? -1.013 5.623 -3.890 1.00 96.81 82 LEU A O 1
ATOM 662 N N . LEU A 1 83 ? 0.768 5.515 -5.247 1.00 96.12 83 LEU A N 1
ATOM 663 C CA . LEU A 1 83 ? 1.746 5.342 -4.190 1.00 96.12 83 LEU A CA 1
ATOM 664 C C . LEU A 1 83 ? 2.177 6.664 -3.542 1.00 96.12 83 LEU A C 1
ATOM 666 O O . LEU A 1 83 ? 2.790 6.612 -2.472 1.00 96.12 83 LEU A O 1
ATOM 670 N N . GLY A 1 84 ? 1.861 7.813 -4.141 1.00 96.38 84 GLY A N 1
ATOM 671 C CA . GLY A 1 84 ? 2.374 9.111 -3.704 1.00 96.38 84 GLY A CA 1
ATOM 672 C C . GLY A 1 84 ? 3.896 9.182 -3.834 1.00 96.38 84 GLY A C 1
ATOM 673 O O . GLY A 1 84 ? 4.582 9.568 -2.894 1.00 96.38 84 GLY A O 1
ATOM 674 N N . ASP A 1 85 ? 4.419 8.715 -4.964 1.00 96.88 85 ASP A N 1
ATOM 675 C CA . ASP A 1 85 ? 5.847 8.575 -5.241 1.00 96.88 85 ASP A CA 1
ATOM 676 C C . ASP A 1 85 ? 6.189 9.137 -6.631 1.00 96.88 85 ASP A C 1
ATOM 678 O O . ASP A 1 85 ? 5.319 9.643 -7.343 1.00 96.88 85 ASP A O 1
ATOM 682 N N . THR A 1 86 ? 7.455 9.054 -7.038 1.00 97.44 86 THR A N 1
ATOM 683 C CA . THR A 1 86 ? 7.894 9.471 -8.380 1.00 97.44 86 THR A CA 1
ATOM 684 C C . THR A 1 86 ? 7.978 8.289 -9.339 1.00 97.44 86 THR A C 1
ATOM 686 O O . THR A 1 86 ? 8.293 7.173 -8.925 1.00 97.44 86 THR A O 1
ATOM 689 N N . VAL A 1 87 ? 7.770 8.533 -10.638 1.00 96.50 87 VAL A N 1
ATOM 690 C CA . VAL A 1 87 ? 7.957 7.509 -11.686 1.00 96.50 87 VAL A CA 1
ATOM 691 C C . VAL A 1 87 ? 9.366 6.916 -11.633 1.00 96.50 87 VAL A C 1
ATOM 693 O O . VAL A 1 87 ? 9.508 5.699 -11.672 1.00 96.50 87 VAL A O 1
ATOM 696 N N . ALA A 1 88 ? 10.386 7.751 -11.417 1.00 96.19 88 ALA A N 1
ATOM 697 C CA . ALA A 1 88 ? 11.768 7.300 -11.269 1.00 96.19 88 ALA A CA 1
ATOM 698 C C . ALA A 1 88 ? 11.940 6.317 -10.094 1.00 96.19 88 ALA A C 1
ATOM 700 O O . ALA A 1 88 ? 12.639 5.312 -10.222 1.00 96.19 88 ALA A O 1
ATOM 701 N N . THR A 1 89 ? 11.272 6.557 -8.956 1.00 96.31 89 THR A N 1
ATOM 702 C CA . THR A 1 89 ? 11.244 5.596 -7.842 1.00 96.31 89 THR A CA 1
ATOM 703 C C . THR A 1 89 ? 10.599 4.281 -8.279 1.00 96.31 89 THR A C 1
ATOM 705 O O . THR A 1 89 ? 11.115 3.209 -7.956 1.00 96.31 89 THR A O 1
ATOM 708 N N . ILE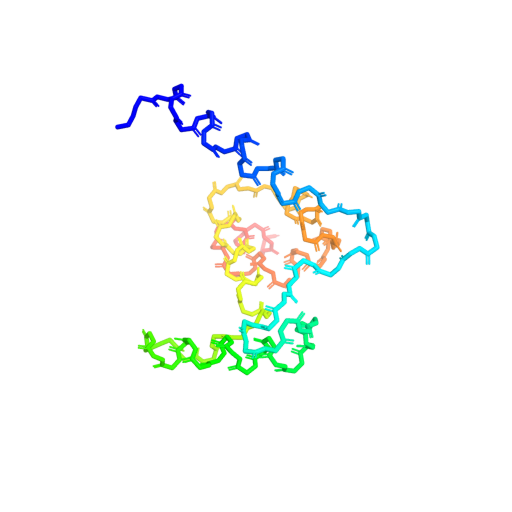 A 1 90 ? 9.484 4.345 -9.016 1.00 95.44 90 ILE A N 1
ATOM 709 C CA . ILE A 1 90 ? 8.761 3.152 -9.468 1.00 95.44 90 ILE A CA 1
ATOM 710 C C . ILE A 1 90 ? 9.621 2.291 -10.393 1.00 95.44 90 ILE A C 1
ATOM 712 O O . ILE A 1 90 ? 9.749 1.083 -10.180 1.00 95.44 90 ILE A O 1
ATOM 716 N N . GLU A 1 91 ? 10.233 2.917 -11.393 1.00 93.88 91 GLU A N 1
ATOM 717 C CA . GLU A 1 91 ? 11.102 2.256 -12.365 1.00 93.88 91 GLU A CA 1
ATOM 718 C C . GLU A 1 91 ? 12.334 1.652 -11.697 1.00 93.88 91 GLU A C 1
ATOM 720 O O . GLU A 1 91 ? 12.713 0.524 -11.997 1.00 93.88 91 GLU A O 1
ATOM 725 N N . LYS A 1 92 ? 12.921 2.352 -10.723 1.00 94.25 92 LYS A N 1
ATOM 726 C CA . LYS A 1 92 ? 14.090 1.856 -9.997 1.00 94.25 92 LYS A CA 1
ATOM 727 C C . LYS A 1 92 ? 13.772 0.674 -9.078 1.00 94.25 92 LYS A C 1
ATOM 729 O O . LYS A 1 92 ? 14.580 -0.246 -8.973 1.00 94.25 92 LYS A O 1
ATOM 734 N N . HIS A 1 93 ? 12.644 0.712 -8.364 1.00 94.44 93 HIS A N 1
ATOM 735 C CA . HIS A 1 93 ? 12.393 -0.207 -7.247 1.00 94.44 93 HIS A CA 1
ATOM 736 C C . HIS A 1 93 ? 11.370 -1.312 -7.528 1.00 94.44 93 HIS A C 1
ATOM 738 O O . HIS A 1 93 ? 11.433 -2.343 -6.862 1.00 94.44 93 HIS A O 1
ATOM 744 N N . TYR A 1 94 ? 10.450 -1.140 -8.483 1.00 94.38 94 TYR A N 1
ATOM 745 C CA . TYR A 1 94 ? 9.381 -2.119 -8.738 1.00 94.38 94 TYR A CA 1
ATOM 746 C C . TYR A 1 94 ? 9.425 -2.720 -10.143 1.00 94.38 94 TYR A C 1
ATOM 748 O O . TYR A 1 94 ? 9.215 -3.925 -10.282 1.00 94.38 94 TYR A O 1
ATOM 756 N N . ALA A 1 95 ? 9.751 -1.931 -11.172 1.00 91.12 95 ALA A N 1
ATOM 757 C CA . ALA A 1 95 ? 9.829 -2.429 -12.549 1.00 91.12 95 ALA A CA 1
ATOM 758 C C . ALA A 1 95 ? 10.778 -3.635 -12.750 1.00 91.12 95 ALA A C 1
ATOM 760 O O . ALA A 1 95 ? 10.406 -4.522 -13.519 1.00 91.12 95 ALA A O 1
ATOM 761 N N . PRO A 1 96 ? 11.923 -3.775 -12.039 1.00 93.44 96 PRO A N 1
ATOM 762 C CA . PRO A 1 96 ? 12.809 -4.932 -12.208 1.00 93.44 96 PRO A CA 1
ATOM 763 C C . PRO A 1 96 ? 12.165 -6.284 -11.865 1.00 93.44 96 PRO A C 1
ATOM 765 O O . PRO A 1 96 ? 12.657 -7.326 -12.298 1.00 93.44 96 PRO A O 1
ATOM 768 N N . PHE A 1 97 ? 11.072 -6.282 -11.094 1.00 90.94 97 PHE A N 1
ATOM 769 C CA . PHE A 1 97 ? 10.330 -7.490 -10.726 1.00 90.94 97 PHE A CA 1
ATOM 770 C C . PHE A 1 97 ? 9.293 -7.913 -11.776 1.00 90.94 97 PHE A C 1
ATOM 772 O O . PHE A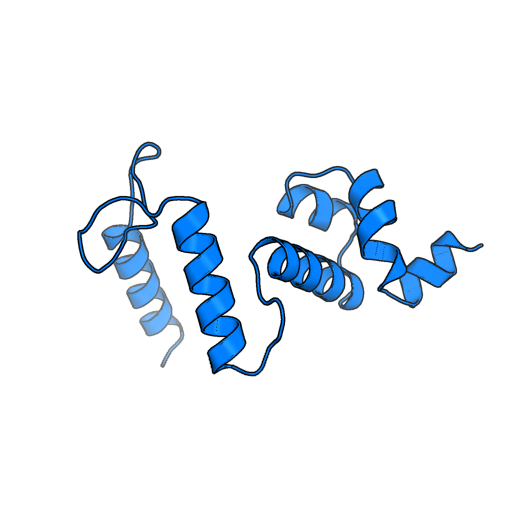 1 97 ? 8.732 -9.002 -11.663 1.00 90.94 97 PHE A O 1
ATOM 779 N N . VAL A 1 98 ? 9.046 -7.091 -12.800 1.00 89.50 98 VAL A N 1
ATOM 780 C CA . VAL A 1 98 ? 8.145 -7.401 -13.916 1.00 89.50 98 VAL A CA 1
ATOM 781 C C . VAL A 1 98 ? 8.988 -7.645 -15.156 1.00 89.50 98 VAL A C 1
ATOM 783 O O . VAL A 1 98 ? 9.651 -6.734 -15.647 1.00 89.50 98 VAL A O 1
ATOM 786 N N . ARG A 1 99 ? 8.974 -8.881 -15.665 1.00 82.75 99 ARG A N 1
ATOM 787 C CA . ARG A 1 99 ? 9.834 -9.320 -16.775 1.00 82.75 99 ARG A CA 1
ATOM 788 C C . ARG A 1 99 ? 9.742 -8.378 -17.975 1.00 82.75 99 ARG A C 1
ATOM 790 O O . ARG A 1 99 ? 10.760 -7.893 -18.446 1.00 82.75 99 ARG A O 1
ATOM 797 N N . GLU A 1 100 ? 8.526 -8.062 -18.404 1.00 78.25 100 GLU A N 1
ATOM 798 C CA . GLU A 1 100 ? 8.261 -7.234 -19.580 1.00 78.25 100 GLU A CA 1
ATOM 799 C C . GLU A 1 100 ? 8.822 -5.810 -19.439 1.00 78.25 100 GLU A C 1
ATOM 801 O O . GLU A 1 100 ? 9.213 -5.205 -20.434 1.00 78.25 100 GLU A O 1
ATOM 806 N N . LEU A 1 101 ? 8.867 -5.262 -18.219 1.00 76.12 101 LEU A N 1
ATOM 807 C CA . LEU A 1 101 ? 9.429 -3.934 -17.953 1.00 76.12 101 LEU A CA 1
ATOM 808 C C . LEU A 1 101 ? 10.942 -3.984 -17.755 1.00 76.12 101 LEU A C 1
ATOM 810 O O . LEU A 1 101 ? 11.650 -3.106 -18.241 1.00 76.12 101 LEU A O 1
ATOM 814 N N . ARG A 1 102 ? 11.445 -5.027 -17.092 1.00 76.44 102 ARG A N 1
ATOM 815 C CA . ARG A 1 102 ? 12.879 -5.276 -16.949 1.00 76.44 102 ARG A CA 1
ATOM 816 C C . ARG A 1 102 ? 13.558 -5.387 -18.312 1.00 76.44 102 ARG A C 1
ATOM 818 O O . ARG A 1 102 ? 14.603 -4.780 -18.513 1.00 76.44 102 ARG A O 1
ATOM 825 N N . ASP A 1 103 ? 12.950 -6.116 -19.243 1.00 75.88 103 ASP A N 1
ATOM 826 C CA . ASP A 1 103 ? 13.520 -6.346 -20.571 1.00 75.88 103 ASP A CA 1
ATOM 827 C C . ASP A 1 103 ? 13.514 -5.056 -21.428 1.00 75.88 103 ASP A C 1
ATOM 829 O O . ASP A 1 103 ? 14.384 -4.885 -22.274 1.00 75.88 103 ASP A O 1
ATOM 833 N N . ARG A 1 104 ? 12.598 -4.105 -21.168 1.00 65.75 104 ARG A N 1
ATOM 834 C CA . ARG A 1 104 ? 12.600 -2.759 -21.788 1.00 65.75 104 ARG A CA 1
ATOM 835 C C . ARG A 1 104 ? 13.624 -1.808 -21.177 1.00 65.75 104 ARG A C 1
ATOM 837 O O . ARG A 1 104 ? 14.134 -0.951 -21.880 1.00 65.75 104 ARG A O 1
ATOM 844 N N . ALA A 1 105 ? 13.872 -1.921 -19.874 1.00 59.97 105 ALA A N 1
ATOM 845 C CA . ALA A 1 105 ? 14.826 -1.074 -19.159 1.00 59.97 105 ALA A CA 1
ATOM 846 C C . ALA A 1 105 ? 16.288 -1.526 -19.343 1.00 59.97 105 ALA A C 1
ATOM 848 O O . ALA A 1 105 ? 17.203 -0.781 -19.003 1.00 59.97 105 ALA A O 1
ATOM 849 N N . GLY A 1 106 ? 16.501 -2.757 -19.82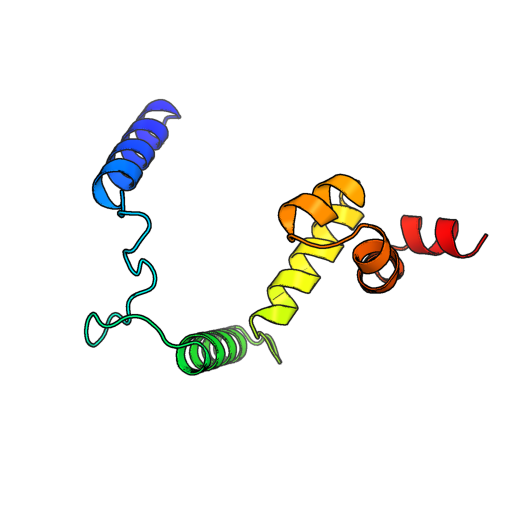1 1.00 57.50 106 GLY A N 1
ATOM 850 C CA . GLY A 1 106 ? 17.815 -3.332 -20.121 1.00 57.50 106 GLY A CA 1
ATOM 851 C C . GLY A 1 106 ? 18.234 -3.271 -21.596 1.00 57.50 106 GLY A C 1
ATOM 852 O O . GLY A 1 106 ? 19.258 -3.868 -21.928 1.00 57.50 106 GLY A O 1
ATOM 853 N N . ALA A 1 107 ? 17.456 -2.602 -22.455 1.00 45.12 107 ALA A N 1
ATOM 854 C CA . ALA A 1 107 ? 17.791 -2.273 -23.845 1.00 45.12 107 ALA A CA 1
ATOM 855 C C . ALA A 1 107 ? 18.157 -0.787 -23.957 1.00 45.12 107 ALA A C 1
ATOM 857 O O . ALA A 1 107 ? 19.051 -0.471 -24.773 1.00 45.12 107 ALA A O 1
#

pLDDT: mean 89.93, std 8.86, range [45.12, 97.69]